Protein AF-A0A2T6K9W7-F1 (afdb_monomer_lite)

Organism: NCBI:txid1286148

InterPro domains:
  IPR007485 LPS-assembly lipoprotein LptE [PF04390] (3-103)

Sequence (112 aa):
MRAQLERRLGAPQAPQYLLEVRQTAPRRPAAIRSSGVTVRYNLIGTATWRLRDVASGRVIDTGEVEGFTSYSGTGSTVATQSAETDAAARLSVTLADMIVTRMLVLLQDAPS

Structure (mmCIF, N/CA/C/O backbone):
data_AF-A0A2T6K9W7-F1
#
_entry.id   AF-A0A2T6K9W7-F1
#
loop_
_atom_site.group_PDB
_atom_site.id
_atom_site.type_symbol
_atom_site.label_atom_id
_atom_site.label_alt_id
_atom_site.label_comp_id
_atom_site.label_asym_id
_atom_site.label_entity_id
_atom_site.label_seq_id
_atom_site.pdbx_PDB_ins_code
_atom_site.Cartn_x
_atom_site.Cartn_y
_atom_site.Cartn_z
_atom_site.occupancy
_atom_site.B_iso_or_equiv
_atom_site.auth_seq_id
_atom_site.auth_comp_id
_atom_site.auth_asym_id
_atom_site.auth_atom_id
_atom_site.pdbx_PDB_model_num
ATOM 1 N N . MET A 1 1 ? 3.316 4.347 0.356 1.00 88.62 1 MET A N 1
ATOM 2 C CA . MET A 1 1 ? 2.373 3.783 1.341 1.00 88.62 1 MET A CA 1
ATOM 3 C C . MET A 1 1 ? 2.300 4.639 2.603 1.00 88.62 1 MET A C 1
ATOM 5 O O . MET A 1 1 ? 1.450 5.513 2.633 1.00 88.62 1 MET A O 1
ATOM 9 N N . ARG A 1 2 ? 3.196 4.494 3.596 1.00 90.12 2 ARG A N 1
ATOM 10 C CA . ARG A 1 2 ? 3.105 5.218 4.887 1.00 90.12 2 ARG A CA 1
ATOM 11 C C . ARG A 1 2 ? 2.894 6.732 4.752 1.00 90.12 2 ARG A C 1
ATOM 13 O O . ARG A 1 2 ? 1.904 7.247 5.247 1.00 90.12 2 ARG A O 1
ATOM 20 N N . ALA A 1 3 ? 3.753 7.413 3.994 1.00 90.50 3 ALA A N 1
ATOM 21 C CA . ALA A 1 3 ? 3.637 8.857 3.775 1.00 90.50 3 ALA A CA 1
ATOM 22 C C . ALA A 1 3 ? 2.341 9.277 3.048 1.00 90.50 3 ALA A C 1
ATOM 24 O O . ALA A 1 3 ? 1.914 10.421 3.157 1.00 90.50 3 ALA A O 1
ATOM 25 N N . GLN A 1 4 ? 1.719 8.381 2.273 1.00 92.50 4 GLN A N 1
ATOM 26 C CA . GLN A 1 4 ? 0.409 8.639 1.665 1.00 92.50 4 GLN A CA 1
ATOM 27 C C . GLN A 1 4 ? -0.695 8.525 2.719 1.00 92.50 4 GLN A C 1
ATOM 29 O O . GLN A 1 4 ? -1.542 9.407 2.794 1.00 92.50 4 GLN A O 1
ATOM 34 N N . LEU A 1 5 ? -0.651 7.483 3.555 1.00 91.06 5 LEU A N 1
ATOM 35 C CA . LEU A 1 5 ? -1.599 7.293 4.656 1.00 91.06 5 LEU A CA 1
ATOM 36 C C . LEU A 1 5 ? -1.564 8.485 5.621 1.00 91.06 5 LEU A C 1
ATOM 38 O O . LEU A 1 5 ? -2.606 9.065 5.897 1.00 91.06 5 LEU A O 1
ATOM 42 N N . GLU A 1 6 ? -0.376 8.918 6.050 1.00 91.12 6 GLU A N 1
ATOM 43 C CA . GLU A 1 6 ? -0.200 10.091 6.924 1.00 91.12 6 GLU A CA 1
ATOM 44 C C . GLU A 1 6 ? -0.728 11.380 6.277 1.00 91.12 6 GLU A C 1
ATOM 46 O O . GLU A 1 6 ? -1.357 12.196 6.943 1.00 91.12 6 GLU A O 1
ATOM 51 N N . ARG A 1 7 ? -0.550 11.556 4.960 1.00 91.50 7 ARG A N 1
ATOM 52 C CA . ARG A 1 7 ? -1.080 12.727 4.243 1.00 91.50 7 ARG A CA 1
ATOM 53 C C . ARG A 1 7 ? -2.606 12.744 4.181 1.00 91.50 7 ARG A C 1
ATOM 55 O O . ARG A 1 7 ? -3.197 13.817 4.166 1.00 91.50 7 ARG A O 1
ATOM 62 N N . ARG A 1 8 ? -3.236 11.572 4.084 1.00 90.38 8 ARG A N 1
ATOM 63 C CA . ARG A 1 8 ? -4.693 11.438 3.946 1.00 90.38 8 ARG A CA 1
ATOM 64 C C . ARG A 1 8 ? -5.411 11.423 5.297 1.00 90.38 8 ARG A C 1
ATOM 66 O O . ARG A 1 8 ? -6.515 11.944 5.379 1.00 90.38 8 ARG A O 1
ATOM 73 N N . LEU A 1 9 ? -4.795 10.837 6.323 1.00 87.44 9 LEU A N 1
ATOM 74 C CA . LEU A 1 9 ? -5.368 10.675 7.665 1.00 87.44 9 LEU A CA 1
ATOM 75 C C . LEU A 1 9 ? -4.908 11.754 8.658 1.00 87.44 9 LEU A C 1
ATOM 77 O O . LEU A 1 9 ? -5.530 11.928 9.702 1.00 87.44 9 LEU A O 1
ATOM 81 N N . GLY A 1 10 ? -3.835 12.480 8.341 1.00 86.25 10 GLY A N 1
ATOM 82 C CA . GLY A 1 10 ? -3.191 13.421 9.252 1.00 86.25 10 GLY A CA 1
ATOM 83 C C . GLY A 1 10 ? -2.189 12.750 10.197 1.00 86.25 10 GLY A C 1
ATOM 84 O O . GLY A 1 10 ? -2.110 11.525 10.314 1.00 86.25 10 GLY A O 1
ATOM 85 N N . ALA A 1 11 ? -1.391 13.577 10.877 1.00 81.31 11 ALA A N 1
ATOM 86 C CA . ALA A 1 11 ? -0.457 13.110 11.897 1.00 81.31 11 ALA A CA 1
ATOM 87 C C . ALA A 1 11 ? -1.213 12.775 13.201 1.00 81.31 11 ALA A C 1
ATOM 89 O O . ALA A 1 11 ? -1.986 13.610 13.682 1.00 81.31 11 ALA A O 1
ATOM 90 N N . PRO A 1 12 ? -0.997 11.594 13.807 1.00 77.19 12 PRO A N 1
ATOM 91 C CA . PRO A 1 12 ? -1.683 11.219 15.037 1.00 77.19 12 PRO A CA 1
ATOM 92 C C . PRO A 1 12 ? -1.163 12.043 16.222 1.00 77.19 12 PRO A C 1
ATOM 94 O O . PRO A 1 12 ? 0.019 11.980 16.548 1.00 77.19 12 PRO A O 1
ATOM 97 N N . GLN A 1 13 ? -2.049 12.792 16.885 1.00 77.50 13 GLN A N 1
ATOM 98 C CA . GLN A 1 13 ? -1.729 13.498 18.137 1.00 77.50 13 GLN A CA 1
ATOM 99 C C . GLN A 1 13 ? -2.221 12.743 19.383 1.00 77.50 13 GLN A C 1
ATOM 101 O O . GLN A 1 13 ? -1.520 12.701 20.387 1.00 77.50 13 GLN A O 1
ATOM 106 N N . ALA A 1 14 ? -3.383 12.085 19.296 1.00 81.62 14 ALA A N 1
ATOM 107 C CA . ALA A 1 14 ? -3.926 11.181 20.314 1.00 81.62 14 ALA A CA 1
ATOM 108 C C . ALA A 1 14 ? -4.720 10.050 19.624 1.00 81.62 14 ALA A C 1
ATOM 110 O O . ALA A 1 14 ? -5.948 10.114 19.537 1.00 81.62 14 ALA A O 1
ATOM 111 N N . PRO A 1 15 ? -4.037 9.059 19.020 1.00 81.94 15 PRO A N 1
ATOM 112 C CA . PRO A 1 15 ? -4.702 8.068 18.184 1.00 81.94 15 PRO A CA 1
ATOM 113 C C . PRO A 1 15 ? -5.585 7.137 19.024 1.00 81.94 15 PRO A C 1
ATOM 115 O O . PRO A 1 15 ? -5.087 6.387 19.858 1.00 81.94 15 PRO A O 1
ATOM 118 N N . GLN A 1 16 ? -6.893 7.152 18.762 1.00 86.00 16 GLN A N 1
ATOM 119 C CA . GLN A 1 16 ? -7.842 6.175 19.320 1.00 86.00 16 GLN A CA 1
ATOM 120 C C . GLN A 1 16 ? -7.729 4.815 18.618 1.00 86.00 16 GLN A C 1
ATOM 122 O O . GLN A 1 16 ? -7.976 3.767 19.210 1.00 86.00 16 GLN A O 1
ATOM 127 N N . TYR A 1 17 ? -7.289 4.835 17.358 1.00 88.25 17 TYR A N 1
ATOM 128 C CA . TYR A 1 17 ? -7.152 3.658 16.517 1.00 88.25 17 TYR A CA 1
ATOM 129 C C . TYR A 1 17 ? -5.723 3.506 16.003 1.00 88.25 17 TYR A C 1
ATOM 131 O O . TYR A 1 17 ? -5.066 4.489 15.655 1.00 88.25 17 TYR A O 1
ATOM 139 N N . LEU A 1 18 ? -5.262 2.260 15.902 1.00 90.69 18 LEU A N 1
ATOM 140 C CA . LEU A 1 18 ? -4.016 1.910 15.235 1.00 90.69 18 LEU A CA 1
ATOM 141 C C . LEU A 1 18 ? -4.304 1.161 13.935 1.00 90.69 18 LEU A C 1
ATOM 143 O O . LEU A 1 18 ? -4.948 0.111 13.944 1.00 90.69 18 LEU A O 1
ATOM 147 N N . LEU A 1 19 ? -3.756 1.689 12.841 1.00 91.56 19 LEU A N 1
ATOM 148 C CA . LEU A 1 19 ? -3.735 1.048 11.535 1.00 91.56 19 LEU A CA 1
ATOM 149 C C . LEU A 1 19 ? -2.398 0.338 11.315 1.00 91.56 19 LEU A C 1
ATOM 151 O O . LEU A 1 19 ? -1.347 0.972 11.220 1.00 91.56 19 LEU A O 1
ATOM 155 N N . GLU A 1 20 ? -2.450 -0.978 11.169 1.00 94.06 20 GLU A N 1
ATOM 156 C CA . GLU A 1 20 ? -1.323 -1.786 10.716 1.00 94.06 20 GLU A CA 1
ATOM 157 C C . GLU A 1 20 ? -1.515 -2.130 9.244 1.00 94.06 20 GLU A C 1
ATOM 159 O O . GLU A 1 20 ? -2.579 -2.605 8.856 1.00 94.06 20 GLU A O 1
ATOM 164 N N . VAL A 1 21 ? -0.486 -1.909 8.423 1.00 93.38 21 VAL A N 1
ATOM 165 C CA . VAL A 1 21 ? -0.512 -2.229 6.990 1.00 93.38 21 VAL A CA 1
ATOM 166 C C . VAL A 1 21 ? 0.703 -3.068 6.638 1.00 93.38 21 VAL A C 1
ATOM 168 O O . VAL A 1 21 ? 1.832 -2.723 6.992 1.00 93.38 21 VAL A O 1
ATOM 171 N N . ARG A 1 22 ? 0.478 -4.153 5.899 1.00 92.94 22 ARG A N 1
ATOM 172 C CA . ARG A 1 22 ? 1.528 -4.970 5.292 1.00 92.94 22 ARG A CA 1
ATOM 173 C C . ARG A 1 22 ? 1.317 -4.991 3.789 1.00 92.94 22 ARG A C 1
ATOM 175 O O . ARG A 1 22 ? 0.327 -5.515 3.294 1.00 92.94 22 ARG A O 1
ATOM 182 N N . GLN A 1 23 ? 2.261 -4.402 3.066 1.00 88.62 23 GLN A N 1
ATOM 183 C CA . GLN A 1 23 ? 2.252 -4.385 1.610 1.00 88.62 23 GLN A CA 1
ATOM 184 C C . GLN A 1 23 ? 3.139 -5.504 1.073 1.00 88.62 23 GLN A C 1
ATOM 186 O O . GLN A 1 23 ? 4.273 -5.671 1.523 1.00 88.62 23 GLN A O 1
ATOM 191 N N . THR A 1 24 ? 2.651 -6.209 0.059 1.00 81.69 24 THR A N 1
ATOM 192 C CA . THR A 1 24 ? 3.479 -7.040 -0.811 1.00 81.69 24 THR A CA 1
ATOM 193 C C . THR A 1 24 ? 3.345 -6.536 -2.243 1.00 81.69 24 THR A C 1
ATOM 195 O O . THR A 1 24 ? 2.254 -6.236 -2.716 1.00 81.69 24 THR A O 1
ATOM 198 N N . ALA A 1 25 ? 4.464 -6.379 -2.940 1.00 70.56 25 ALA A N 1
ATOM 199 C CA . ALA A 1 25 ? 4.473 -5.944 -4.335 1.00 70.56 25 ALA A CA 1
ATOM 200 C C . ALA A 1 25 ? 5.445 -6.822 -5.131 1.00 70.56 25 ALA A C 1
ATOM 202 O O . ALA A 1 25 ? 6.511 -6.352 -5.535 1.00 70.56 25 ALA A O 1
ATOM 203 N N . PRO A 1 26 ? 5.147 -8.126 -5.288 1.00 63.88 26 PRO A N 1
ATOM 204 C CA . PRO A 1 26 ? 6.006 -9.003 -6.063 1.00 63.88 26 PRO A CA 1
ATOM 205 C C . PRO A 1 26 ? 6.060 -8.524 -7.518 1.00 63.88 26 PRO A C 1
ATOM 207 O O . PRO A 1 26 ? 5.034 -8.326 -8.172 1.00 63.88 26 PRO A O 1
ATOM 210 N N . ARG A 1 27 ? 7.275 -8.368 -8.049 1.00 57.91 27 ARG A N 1
ATOM 211 C CA . ARG A 1 27 ? 7.489 -8.091 -9.471 1.00 57.91 27 ARG A CA 1
ATOM 212 C C . ARG A 1 27 ? 6.925 -9.253 -10.288 1.00 57.91 27 ARG A C 1
ATOM 214 O O . ARG A 1 27 ? 7.356 -10.392 -10.113 1.00 57.91 27 ARG A O 1
ATOM 221 N N . ARG A 1 28 ? 5.990 -8.977 -11.200 1.00 60.84 28 ARG A N 1
ATOM 222 C CA . ARG A 1 28 ? 5.518 -9.960 -12.184 1.00 60.84 28 ARG A CA 1
ATOM 223 C C . ARG A 1 28 ? 5.826 -9.452 -13.597 1.00 60.84 28 ARG A C 1
ATOM 225 O O . ARG A 1 28 ? 5.550 -8.296 -13.900 1.00 60.84 28 ARG A O 1
ATOM 232 N N . PRO A 1 29 ? 6.406 -10.267 -14.492 1.00 54.16 29 PRO A N 1
ATOM 233 C CA . PRO A 1 29 ? 6.434 -9.920 -15.907 1.00 54.16 29 PRO A CA 1
ATOM 234 C C . PRO A 1 29 ? 4.989 -9.749 -16.393 1.00 54.16 29 PRO A C 1
ATOM 236 O O . PRO A 1 29 ? 4.140 -10.587 -16.084 1.00 54.16 29 PRO A O 1
ATOM 239 N N . ALA A 1 30 ? 4.682 -8.691 -17.150 1.00 54.75 30 ALA A N 1
ATOM 240 C CA . ALA A 1 30 ? 3.426 -8.695 -17.895 1.00 54.75 30 ALA A CA 1
ATOM 241 C C . ALA A 1 30 ? 3.489 -9.850 -18.905 1.00 54.75 30 ALA A C 1
ATOM 243 O O . ALA A 1 30 ? 4.556 -10.116 -19.456 1.00 54.75 30 ALA A O 1
ATOM 244 N N . ALA A 1 31 ? 2.378 -10.540 -19.163 1.00 46.41 31 ALA A N 1
ATOM 245 C CA . ALA A 1 31 ? 2.313 -11.478 -20.278 1.00 46.41 31 ALA A CA 1
ATOM 246 C C . ALA A 1 31 ? 2.561 -10.694 -21.584 1.00 46.41 31 ALA A C 1
ATOM 248 O O . ALA A 1 31 ? 1.690 -9.959 -22.048 1.00 46.41 31 ALA A O 1
ATOM 249 N N . ILE A 1 32 ? 3.774 -10.775 -22.137 1.00 49.97 32 ILE A N 1
ATOM 250 C CA . ILE A 1 32 ? 4.157 -10.056 -23.356 1.00 49.97 32 ILE A CA 1
ATOM 251 C C . ILE A 1 32 ? 3.510 -10.784 -24.540 1.00 49.97 32 ILE A C 1
ATOM 253 O O . ILE A 1 32 ? 3.935 -11.881 -24.898 1.00 49.97 32 ILE A O 1
ATOM 257 N N . ARG A 1 33 ? 2.490 -10.180 -25.165 1.00 45.22 33 ARG A N 1
ATOM 258 C CA . ARG A 1 33 ? 2.093 -10.549 -26.531 1.00 45.22 33 ARG A CA 1
ATOM 259 C C . ARG A 1 33 ? 3.082 -9.924 -27.514 1.00 45.22 33 ARG A C 1
ATOM 261 O O . ARG A 1 33 ? 3.402 -8.742 -27.432 1.00 45.22 33 ARG A O 1
ATOM 268 N N . SER A 1 34 ? 3.593 -10.762 -28.404 1.00 44.34 34 SER A N 1
ATOM 269 C CA . SER A 1 34 ? 4.631 -10.471 -29.386 1.00 44.34 34 SER A CA 1
ATOM 270 C C . SER A 1 34 ? 4.146 -9.539 -30.499 1.00 44.34 34 SER A C 1
ATOM 272 O O . SER A 1 34 ? 3.372 -9.972 -31.347 1.00 44.34 34 SER A O 1
ATOM 274 N N . SER A 1 35 ? 4.666 -8.310 -30.551 1.00 49.81 35 SER A N 1
ATOM 275 C CA . SER A 1 35 ? 4.897 -7.576 -31.807 1.00 49.81 35 SER A CA 1
ATOM 276 C C . SER A 1 35 ? 5.703 -6.295 -31.546 1.00 49.81 35 SER A C 1
ATOM 278 O O . SER A 1 35 ? 5.170 -5.334 -31.005 1.00 49.81 35 SER A O 1
ATOM 280 N N . GLY A 1 36 ? 6.984 -6.300 -31.928 1.00 49.78 36 GLY A N 1
ATOM 281 C CA . GLY A 1 36 ? 7.767 -5.115 -32.313 1.00 49.78 36 GLY A CA 1
ATOM 282 C C . GLY A 1 36 ? 7.848 -3.922 -31.347 1.00 49.78 36 GLY A C 1
ATOM 283 O O . GLY A 1 36 ? 7.053 -2.998 -31.430 1.00 49.78 36 GLY A O 1
ATOM 284 N N . VAL A 1 37 ? 8.921 -3.889 -30.546 1.00 54.41 37 VAL A N 1
ATOM 285 C CA . VAL A 1 37 ? 9.558 -2.685 -29.959 1.00 54.41 37 VAL A CA 1
ATOM 286 C C . VAL A 1 37 ? 8.703 -1.844 -28.989 1.00 54.41 37 VAL A C 1
ATOM 288 O O . VAL A 1 37 ? 8.520 -0.650 -29.178 1.00 54.41 37 VAL A O 1
ATOM 291 N N . THR A 1 38 ? 8.239 -2.4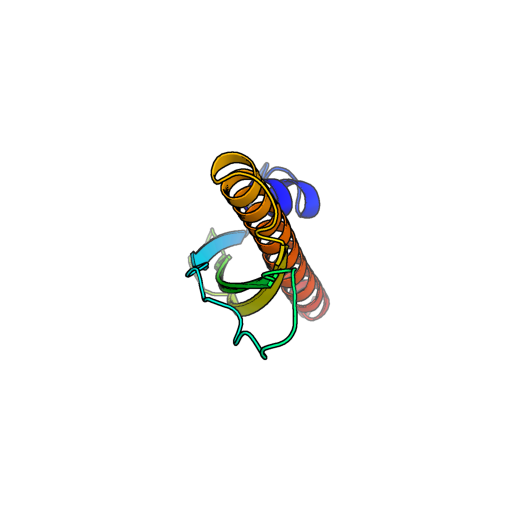48 -27.890 1.00 57.31 38 THR A N 1
ATOM 292 C CA . THR A 1 38 ? 8.111 -1.828 -26.546 1.00 57.31 38 THR A CA 1
ATOM 293 C C . THR A 1 38 ? 7.824 -2.941 -25.535 1.00 57.31 38 THR A C 1
ATOM 295 O O . THR A 1 38 ? 6.777 -3.581 -25.601 1.00 57.31 38 THR A O 1
ATOM 298 N N . VAL A 1 39 ? 8.731 -3.191 -24.584 1.00 72.69 39 VAL A N 1
ATOM 299 C CA . VAL A 1 39 ? 8.473 -4.142 -23.488 1.00 72.69 39 VAL A CA 1
ATOM 300 C C . VAL A 1 39 ? 7.727 -3.399 -22.382 1.00 72.69 39 VAL A C 1
ATOM 302 O O . VAL A 1 39 ? 8.278 -2.482 -21.778 1.00 72.69 39 VAL A O 1
ATOM 305 N N . ARG A 1 40 ? 6.464 -3.752 -22.128 1.00 77.06 40 ARG A N 1
ATOM 306 C CA . ARG A 1 40 ? 5.685 -3.238 -20.989 1.00 77.06 40 ARG A CA 1
ATOM 307 C C . ARG A 1 40 ? 5.667 -4.284 -19.874 1.00 77.06 40 ARG A C 1
ATOM 309 O O . ARG A 1 40 ? 5.490 -5.465 -20.151 1.00 77.06 40 ARG A O 1
ATOM 316 N N . TYR A 1 41 ? 5.811 -3.842 -18.630 1.00 80.00 41 TYR A N 1
ATOM 317 C CA . TYR A 1 41 ? 5.754 -4.656 -17.415 1.00 80.00 41 TYR A CA 1
ATOM 318 C C . TYR A 1 41 ? 4.583 -4.215 -16.532 1.00 80.00 41 TYR A C 1
ATOM 320 O O . TYR A 1 41 ? 4.222 -3.038 -16.542 1.00 80.00 41 TYR A O 1
ATOM 328 N N . ASN A 1 42 ? 4.016 -5.147 -15.758 1.00 84.31 42 ASN A N 1
ATOM 329 C CA . ASN A 1 42 ? 2.934 -4.887 -14.808 1.00 84.31 42 ASN A CA 1
ATOM 330 C C . ASN A 1 42 ? 3.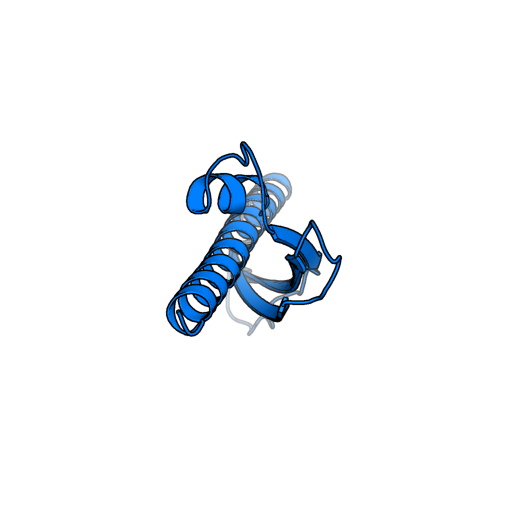404 -5.226 -13.394 1.00 84.31 42 ASN A C 1
ATOM 332 O O . ASN A 1 42 ? 3.776 -6.361 -13.121 1.00 84.31 42 ASN A O 1
ATOM 336 N N . LEU A 1 43 ? 3.331 -4.272 -12.477 1.00 85.81 43 LEU A N 1
ATOM 337 C CA . LEU A 1 43 ? 3.495 -4.554 -11.056 1.00 85.81 43 LEU A CA 1
ATOM 338 C C . LEU A 1 43 ? 2.109 -4.773 -10.466 1.00 85.81 43 LEU A C 1
ATOM 340 O O . LEU A 1 43 ? 1.269 -3.880 -10.554 1.00 85.81 43 LEU A O 1
ATOM 344 N N . ILE A 1 44 ? 1.884 -5.950 -9.889 1.00 87.56 44 ILE A N 1
ATOM 345 C CA . ILE A 1 44 ? 0.671 -6.282 -9.139 1.00 87.56 44 ILE A CA 1
ATOM 346 C C . ILE A 1 44 ? 1.068 -6.309 -7.668 1.00 87.56 44 ILE A C 1
ATOM 348 O O . ILE A 1 44 ? 2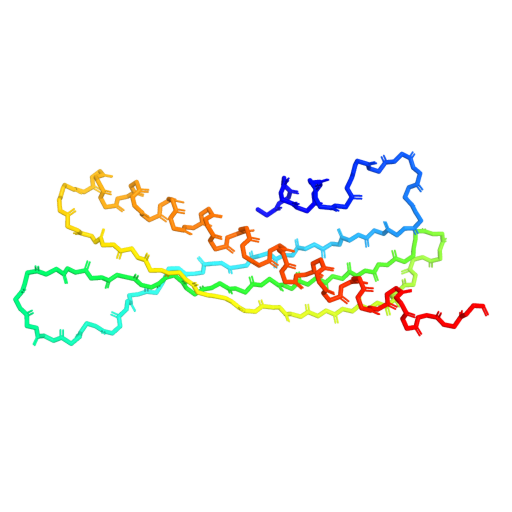.045 -6.967 -7.302 1.00 87.56 44 ILE A O 1
ATOM 352 N N . GLY A 1 45 ? 0.342 -5.574 -6.836 1.00 89.81 45 GLY A N 1
ATOM 353 C CA . GLY A 1 45 ? 0.611 -5.506 -5.408 1.00 89.81 45 GLY A CA 1
ATOM 354 C C . GLY A 1 45 ? -0.658 -5.630 -4.598 1.00 89.81 45 GLY A C 1
ATOM 355 O O . GLY A 1 45 ? -1.723 -5.171 -5.006 1.00 89.81 45 GLY A O 1
ATOM 356 N N . THR A 1 46 ? -0.502 -6.222 -3.425 1.00 92.50 46 THR A N 1
ATOM 357 C CA . THR A 1 46 ? -1.545 -6.344 -2.418 1.00 92.50 46 THR A CA 1
ATOM 358 C C . THR A 1 46 ? -1.122 -5.605 -1.157 1.00 92.50 46 THR A C 1
ATOM 360 O O . THR A 1 46 ? 0.067 -5.488 -0.835 1.00 92.50 46 THR A O 1
ATOM 363 N N . ALA A 1 47 ? -2.092 -5.081 -0.423 1.00 94.88 47 ALA A N 1
ATOM 364 C CA . ALA A 1 47 ? -1.873 -4.567 0.916 1.00 94.88 47 ALA A CA 1
ATOM 365 C C . ALA A 1 47 ? -2.957 -5.102 1.845 1.00 94.88 47 ALA A C 1
ATOM 367 O O . ALA A 1 47 ? -4.139 -4.804 1.672 1.00 94.88 47 ALA A O 1
ATOM 368 N N . THR A 1 48 ? -2.534 -5.875 2.841 1.00 95.62 48 THR A N 1
ATOM 369 C CA . THR A 1 48 ? -3.396 -6.273 3.950 1.00 95.62 48 THR A CA 1
ATOM 370 C C . THR A 1 48 ? -3.315 -5.223 5.041 1.00 95.62 48 THR A C 1
ATOM 372 O O . THR A 1 48 ? -2.265 -4.611 5.274 1.00 95.62 48 THR A O 1
ATOM 375 N N . TRP A 1 49 ? -4.436 -4.982 5.704 1.00 94.75 49 TRP A N 1
ATOM 376 C CA . TRP A 1 49 ? -4.529 -3.977 6.746 1.00 94.75 49 TRP A CA 1
ATOM 377 C C . TRP A 1 49 ? -5.419 -4.440 7.895 1.00 94.75 49 TRP A C 1
ATOM 379 O O . TRP A 1 49 ? -6.314 -5.272 7.732 1.00 94.75 49 TRP A O 1
ATOM 389 N N . ARG A 1 50 ? -5.141 -3.898 9.078 1.00 94.56 50 ARG A N 1
ATOM 390 C CA . ARG A 1 50 ? -5.868 -4.167 10.318 1.00 94.56 50 ARG A CA 1
ATOM 391 C C . ARG A 1 50 ? -6.022 -2.877 11.102 1.00 94.56 50 ARG A C 1
ATOM 393 O O . ARG A 1 50 ? -5.031 -2.205 11.385 1.00 94.56 50 ARG A O 1
ATOM 400 N N . LEU A 1 51 ? -7.258 -2.563 11.468 1.00 92.25 51 LEU A N 1
ATOM 401 C CA . LEU A 1 51 ? -7.602 -1.453 12.341 1.00 92.25 51 LEU A CA 1
ATOM 402 C C . LEU A 1 51 ? -7.946 -1.997 13.726 1.00 92.25 51 LEU A C 1
ATOM 404 O O . LEU A 1 51 ? -8.821 -2.856 13.862 1.00 92.25 51 LEU A O 1
ATOM 408 N N . ARG A 1 52 ? -7.269 -1.500 14.760 1.00 93.25 52 ARG A N 1
ATOM 409 C CA . ARG A 1 52 ? -7.579 -1.849 16.150 1.00 93.25 52 ARG A CA 1
ATOM 410 C C . ARG A 1 52 ? -7.813 -0.622 17.011 1.00 93.25 52 ARG A C 1
ATOM 412 O O . ARG A 1 52 ? -7.165 0.401 16.816 1.00 93.25 52 ARG A O 1
ATOM 419 N N . ASP A 1 53 ? -8.693 -0.769 17.985 1.00 91.00 53 ASP A N 1
ATOM 420 C CA . ASP A 1 53 ? -8.840 0.169 19.089 1.00 91.00 53 ASP A CA 1
ATOM 421 C C . ASP A 1 53 ? -7.601 0.104 19.996 1.00 91.00 53 ASP A C 1
ATOM 423 O O . ASP A 1 53 ? -7.134 -0.985 20.342 1.00 91.00 53 ASP A O 1
ATOM 427 N N . VAL A 1 54 ? -7.031 1.259 20.343 1.00 92.00 54 VAL A N 1
ATOM 428 C CA . VAL A 1 54 ? -5.795 1.328 21.142 1.00 92.00 54 VAL A CA 1
ATOM 429 C C . VAL A 1 54 ? -6.057 0.995 22.610 1.00 92.00 54 VAL A C 1
ATOM 431 O O . VAL A 1 54 ? -5.217 0.352 23.235 1.00 92.00 54 VAL A O 1
ATOM 434 N N . ALA A 1 55 ? -7.210 1.391 23.155 1.00 91.31 55 ALA A N 1
ATOM 435 C CA . ALA A 1 55 ? -7.522 1.215 24.572 1.00 91.31 55 ALA A CA 1
ATOM 436 C C . ALA A 1 55 ? -7.820 -0.250 24.929 1.00 91.31 55 ALA A C 1
ATOM 438 O O . ALA A 1 55 ? -7.348 -0.760 25.942 1.00 91.31 55 ALA A O 1
ATOM 439 N N . SER A 1 56 ? -8.589 -0.934 24.085 1.00 92.69 56 SER A N 1
ATOM 440 C CA . SER A 1 56 ? -9.043 -2.314 24.289 1.00 92.69 56 SER A CA 1
ATOM 441 C C . SER A 1 56 ? -8.224 -3.354 23.521 1.00 92.69 56 SER A C 1
ATOM 443 O O . SER A 1 56 ? -8.334 -4.547 23.794 1.00 92.69 56 SER A O 1
ATOM 445 N N . GLY A 1 57 ? -7.443 -2.939 22.518 1.00 92.06 57 GLY A N 1
ATOM 446 C CA . GLY A 1 57 ? -6.736 -3.844 21.606 1.00 92.06 57 GLY A CA 1
ATOM 447 C C . GLY A 1 57 ? -7.651 -4.592 20.626 1.00 92.06 57 GLY A C 1
ATOM 448 O O . GLY A 1 57 ? -7.167 -5.396 19.821 1.00 92.06 57 GLY A O 1
ATOM 449 N N . ARG A 1 58 ? -8.966 -4.342 20.669 1.00 93.00 58 ARG A N 1
ATOM 450 C CA . ARG A 1 58 ? -9.959 -5.027 19.840 1.00 93.00 58 ARG A CA 1
ATOM 451 C C . ARG A 1 58 ? -9.770 -4.671 18.371 1.00 93.00 58 ARG A C 1
ATOM 453 O O . ARG A 1 58 ? -9.624 -3.506 18.010 1.00 93.00 58 ARG A O 1
ATOM 460 N N . VAL A 1 59 ? -9.837 -5.683 17.512 1.00 92.75 59 VAL A N 1
ATOM 461 C CA . VAL A 1 59 ? -9.903 -5.479 16.061 1.00 92.75 59 VAL A CA 1
ATOM 462 C C . VAL A 1 59 ? -11.265 -4.922 15.703 1.00 92.75 59 VAL A C 1
ATOM 464 O O . VAL A 1 59 ? -12.287 -5.522 16.032 1.00 92.75 59 VAL A O 1
ATOM 467 N N . ILE A 1 60 ? -11.260 -3.772 15.047 1.00 91.00 60 ILE A N 1
ATOM 468 C CA . ILE A 1 60 ? -12.473 -3.129 14.553 1.00 91.00 60 ILE A CA 1
ATOM 469 C C . ILE A 1 60 ? -12.771 -3.656 13.163 1.00 91.00 60 ILE A C 1
ATOM 471 O O . ILE A 1 60 ? -13.894 -4.069 12.908 1.00 91.00 60 ILE A O 1
ATOM 475 N N . ASP A 1 61 ? -11.751 -3.682 12.305 1.00 91.38 61 ASP A N 1
ATOM 476 C CA . ASP A 1 61 ? -11.869 -4.260 10.977 1.00 91.38 61 ASP A CA 1
ATOM 477 C C . ASP A 1 61 ? -10.508 -4.699 10.420 1.00 91.38 61 ASP A C 1
ATOM 479 O O . ASP A 1 61 ? -9.437 -4.300 10.900 1.00 91.38 61 ASP A O 1
ATOM 483 N N . THR A 1 62 ? -10.558 -5.534 9.392 1.00 94.00 62 THR A N 1
ATOM 484 C CA . THR A 1 62 ? -9.410 -5.979 8.608 1.00 94.00 62 THR A CA 1
ATOM 485 C C . THR A 1 62 ? -9.794 -6.083 7.148 1.00 94.00 62 THR A C 1
ATOM 487 O O . THR A 1 62 ? -10.935 -6.395 6.817 1.00 94.00 62 THR A O 1
ATOM 490 N N . GLY A 1 63 ? -8.820 -5.947 6.261 1.00 93.94 63 GLY A N 1
ATOM 491 C CA . GLY A 1 63 ? -9.080 -6.198 4.859 1.00 93.94 63 GLY A CA 1
ATOM 492 C C . GLY A 1 63 ? -7.829 -6.346 4.027 1.00 93.94 63 GLY A C 1
ATOM 493 O O . GLY A 1 63 ? -6.697 -6.293 4.509 1.00 93.94 63 GLY A O 1
ATOM 494 N N . GLU A 1 64 ? -8.078 -6.511 2.740 1.00 94.44 64 GLU A N 1
ATOM 495 C CA . GLU A 1 64 ? -7.066 -6.576 1.705 1.00 94.44 64 GLU A CA 1
ATOM 496 C C . GLU A 1 64 ? -7.496 -5.683 0.544 1.00 94.44 64 GLU A C 1
ATOM 498 O O . GLU A 1 64 ? -8.683 -5.583 0.221 1.00 94.44 64 GLU A O 1
ATOM 503 N N . VAL A 1 65 ? -6.525 -5.003 -0.055 1.00 94.44 65 VAL A N 1
ATOM 504 C CA . VAL A 1 65 ? -6.691 -4.284 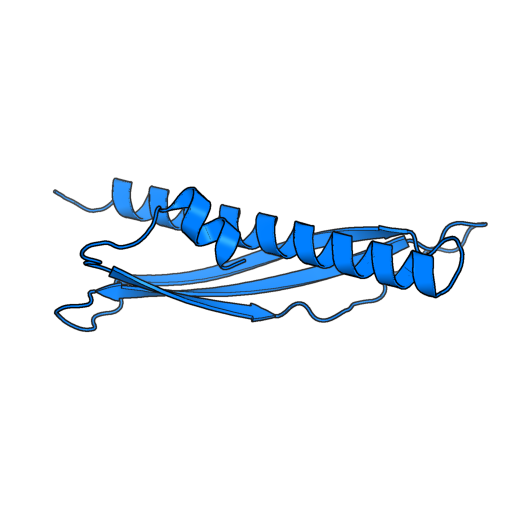-1.317 1.00 94.44 65 VAL A CA 1
ATOM 505 C C . VAL A 1 65 ? -5.646 -4.774 -2.308 1.00 94.44 65 VAL A C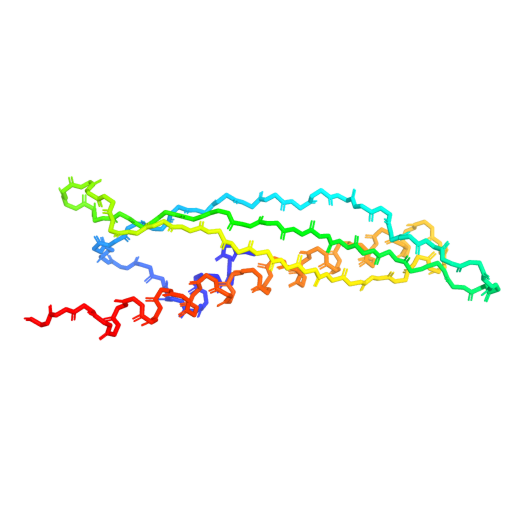 1
ATOM 507 O O . VAL A 1 65 ? -4.498 -5.021 -1.936 1.00 94.44 65 VAL A O 1
ATOM 510 N N . GLU A 1 66 ? -6.037 -4.886 -3.572 1.00 93.56 66 GLU A N 1
ATOM 511 C CA . GLU A 1 66 ? -5.153 -5.234 -4.680 1.00 93.56 66 GLU A CA 1
ATOM 512 C C . GLU A 1 66 ? -5.172 -4.109 -5.713 1.00 93.56 66 GLU A C 1
ATOM 514 O O . GLU A 1 66 ? -6.200 -3.479 -5.969 1.00 93.56 66 GLU A O 1
ATOM 519 N N . GLY A 1 67 ? -4.017 -3.853 -6.313 1.00 90.19 67 GLY A N 1
ATOM 520 C CA . GLY A 1 67 ? -3.863 -2.867 -7.364 1.00 90.19 67 GLY A CA 1
ATOM 521 C C . GLY A 1 67 ? -2.742 -3.251 -8.311 1.00 90.19 67 GLY A C 1
ATOM 522 O O . GLY A 1 67 ? -1.891 -4.094 -8.014 1.00 90.19 67 GLY A O 1
ATOM 523 N N . PHE A 1 68 ? -2.720 -2.589 -9.461 1.00 89.50 68 PHE A N 1
ATOM 524 C CA . PHE A 1 68 ? -1.652 -2.755 -10.426 1.00 89.50 68 PHE A CA 1
ATOM 525 C C . PHE A 1 68 ? -1.234 -1.422 -11.036 1.00 89.50 68 PHE A C 1
ATOM 527 O O . PHE A 1 68 ? -1.969 -0.437 -11.034 1.00 89.50 68 PHE A O 1
ATOM 534 N N . THR A 1 69 ? -0.026 -1.407 -11.575 1.00 90.19 69 THR A N 1
ATOM 535 C CA . THR A 1 69 ? 0.533 -0.301 -12.354 1.00 90.19 69 THR A CA 1
ATOM 536 C C . THR A 1 69 ? 1.386 -0.880 -13.476 1.00 90.19 69 THR A C 1
ATOM 538 O O . THR A 1 69 ? 1.852 -2.018 -13.383 1.00 90.19 69 THR A O 1
ATOM 541 N N . SER A 1 70 ? 1.626 -0.104 -14.526 1.00 87.69 70 SER A N 1
ATOM 542 C CA . SER A 1 70 ? 2.437 -0.537 -15.662 1.00 87.69 70 SER A CA 1
ATOM 543 C C . SER A 1 70 ? 3.587 0.426 -15.932 1.00 87.69 70 SER A C 1
ATOM 545 O O . SER A 1 70 ? 3.433 1.640 -15.786 1.00 87.69 70 SER A O 1
ATOM 547 N N . TYR A 1 71 ? 4.710 -0.104 -16.415 1.00 85.62 71 TYR A N 1
ATOM 548 C CA . TYR A 1 71 ? 5.856 0.685 -16.874 1.00 85.62 71 TYR A CA 1
ATOM 549 C C . TYR A 1 71 ? 6.465 0.115 -18.158 1.00 85.62 71 TYR A C 1
ATOM 551 O O . TYR A 1 71 ? 6.320 -1.070 -18.456 1.00 85.62 71 TYR A O 1
ATOM 559 N N . SER A 1 72 ? 7.125 0.965 -18.945 1.00 83.06 72 SER A N 1
ATOM 560 C CA . SER A 1 72 ? 7.901 0.561 -20.121 1.00 83.06 72 SER A CA 1
ATOM 561 C C . SER A 1 72 ? 9.345 0.263 -19.722 1.00 83.06 72 SER A C 1
ATOM 563 O O . SER A 1 72 ? 9.983 1.094 -19.081 1.00 83.06 72 SER A O 1
ATOM 565 N N . GLY A 1 73 ? 9.885 -0.877 -20.144 1.00 78.19 73 GLY A N 1
ATOM 566 C CA . GLY A 1 73 ? 11.314 -1.194 -20.043 1.00 78.19 73 GLY A CA 1
ATOM 567 C C . GLY A 1 73 ? 12.087 -0.893 -21.316 1.00 78.19 73 GLY A C 1
ATOM 568 O O . GLY A 1 73 ? 12.918 -1.685 -21.747 1.00 78.19 73 GLY A O 1
ATOM 569 N N . THR A 1 74 ? 11.756 0.209 -21.978 1.00 76.50 74 THR A N 1
ATOM 570 C CA . THR A 1 74 ? 12.495 0.704 -23.140 1.00 76.50 74 THR A CA 1
ATOM 571 C C . THR A 1 74 ? 13.623 1.617 -22.674 1.00 76.50 74 THR A C 1
ATOM 573 O O . THR A 1 74 ? 13.398 2.485 -21.833 1.00 76.50 74 THR A O 1
ATOM 576 N N . GLY A 1 75 ? 14.814 1.468 -23.252 1.00 74.38 75 GLY A N 1
ATOM 577 C CA . GLY A 1 75 ? 15.989 2.273 -22.910 1.00 74.38 75 GLY A CA 1
ATOM 578 C C . GLY A 1 75 ? 17.071 1.452 -22.211 1.00 74.38 75 GLY A C 1
ATOM 579 O O . GLY A 1 75 ? 17.131 0.234 -22.358 1.00 74.38 75 GLY A O 1
ATOM 580 N N . SER A 1 76 ? 17.955 2.122 -21.472 1.00 82.81 76 SER A N 1
ATOM 581 C CA . SER A 1 76 ? 19.017 1.449 -20.718 1.00 82.81 76 SER A CA 1
ATOM 582 C C . SER A 1 76 ? 18.464 0.662 -19.521 1.00 82.81 76 SER A C 1
ATOM 584 O O . SER A 1 76 ? 17.339 0.885 -19.061 1.00 82.81 76 SER A O 1
ATOM 586 N N . THR A 1 77 ? 19.285 -0.222 -18.949 1.00 84.00 77 THR A N 1
ATOM 587 C CA . THR A 1 77 ? 18.964 -0.926 -17.694 1.00 84.00 77 THR A CA 1
ATOM 588 C C . THR A 1 77 ? 18.626 0.050 -16.565 1.00 84.00 77 THR A C 1
ATOM 590 O O . THR A 1 77 ? 17.676 -0.175 -15.820 1.00 84.00 77 THR A O 1
ATOM 593 N N . VAL A 1 78 ? 19.352 1.172 -16.475 1.00 87.69 78 VAL A N 1
ATOM 594 C CA . VAL A 1 78 ? 19.091 2.229 -15.484 1.00 87.69 78 VAL A CA 1
ATOM 595 C C . VAL A 1 78 ? 17.722 2.870 -15.718 1.00 87.69 78 VAL A C 1
ATOM 597 O O . VAL A 1 78 ? 16.945 2.989 -14.777 1.00 87.69 78 VAL A O 1
ATOM 600 N N . ALA A 1 79 ? 17.385 3.211 -16.968 1.00 85.38 79 ALA A N 1
ATOM 601 C CA . ALA A 1 79 ? 16.079 3.782 -17.304 1.00 85.38 79 ALA A CA 1
ATOM 602 C C . ALA A 1 79 ? 14.927 2.828 -16.943 1.00 85.38 79 ALA A C 1
ATOM 604 O O . ALA A 1 79 ? 13.918 3.252 -16.379 1.00 85.38 79 ALA A O 1
ATOM 605 N N . THR A 1 80 ? 15.111 1.529 -17.194 1.00 84.69 80 THR A N 1
ATOM 606 C CA . THR A 1 80 ? 14.139 0.490 -16.826 1.00 84.69 80 THR A CA 1
ATOM 607 C C . THR A 1 80 ? 13.970 0.384 -15.309 1.00 84.69 80 THR A C 1
ATOM 609 O O . THR A 1 80 ? 12.841 0.322 -14.827 1.00 84.69 80 THR A O 1
ATOM 612 N N . GLN A 1 81 ? 15.067 0.415 -14.546 1.00 86.75 81 GLN A N 1
ATOM 613 C CA . GLN A 1 81 ? 15.014 0.358 -13.083 1.00 86.75 81 GLN A CA 1
ATOM 614 C C . GLN A 1 81 ? 14.341 1.599 -12.482 1.00 86.75 81 GLN A C 1
ATOM 616 O O . GLN A 1 81 ? 13.551 1.473 -11.548 1.00 86.75 81 GLN A O 1
ATOM 621 N N . SER A 1 82 ? 14.611 2.791 -13.023 1.00 89.44 82 SER A N 1
ATOM 622 C CA . SER A 1 82 ? 13.936 4.024 -12.603 1.00 89.44 82 SER A CA 1
ATOM 623 C C . SER A 1 82 ? 12.436 3.977 -12.892 1.00 89.44 82 SER A C 1
ATOM 625 O O . SER A 1 82 ? 11.642 4.330 -12.021 1.00 89.44 82 SER A O 1
ATOM 627 N N . ALA A 1 83 ? 12.040 3.496 -14.075 1.00 89.31 83 ALA A N 1
ATOM 628 C CA . ALA A 1 83 ? 10.633 3.338 -14.439 1.00 89.31 83 ALA A CA 1
ATOM 629 C C . ALA A 1 83 ? 9.908 2.326 -13.533 1.00 89.31 83 ALA A C 1
ATOM 631 O O . ALA A 1 83 ? 8.757 2.545 -13.157 1.00 89.31 83 ALA A O 1
ATOM 632 N N . GLU A 1 84 ? 10.589 1.246 -13.143 1.00 87.25 84 GLU A N 1
ATOM 633 C CA . GLU A 1 84 ? 10.069 0.265 -12.189 1.00 87.25 84 GLU A CA 1
ATOM 634 C C . GLU A 1 84 ? 9.874 0.866 -10.791 1.00 87.25 84 GLU A C 1
ATOM 636 O O . GLU A 1 84 ? 8.809 0.698 -10.196 1.00 87.25 84 GLU A O 1
ATOM 641 N N . THR A 1 85 ? 10.862 1.609 -10.284 1.00 89.88 85 THR A N 1
ATOM 642 C CA . THR A 1 85 ? 10.781 2.282 -8.977 1.00 89.88 85 THR A CA 1
ATOM 643 C C . THR A 1 85 ? 9.643 3.301 -8.937 1.00 89.88 85 THR A C 1
ATOM 645 O O . T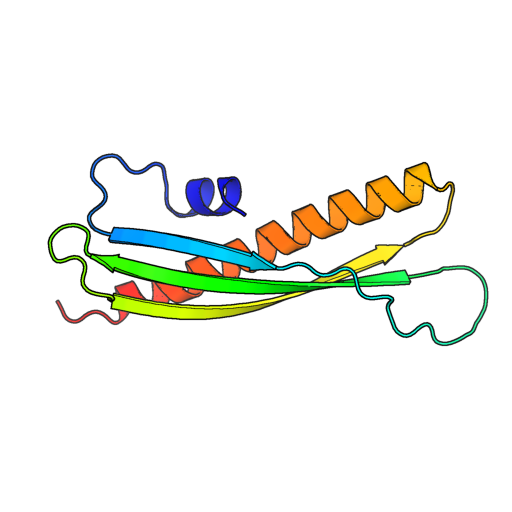HR A 1 85 ? 8.875 3.333 -7.973 1.00 89.88 85 THR A O 1
ATOM 648 N N . ASP A 1 86 ? 9.494 4.106 -9.989 1.00 92.06 86 ASP A N 1
ATOM 649 C CA . ASP A 1 86 ? 8.401 5.074 -10.101 1.00 92.06 86 ASP A CA 1
ATOM 650 C C . ASP A 1 86 ? 7.031 4.377 -10.154 1.00 92.06 86 ASP A C 1
ATOM 652 O O . ASP A 1 86 ? 6.094 4.760 -9.449 1.00 92.06 86 ASP A O 1
ATOM 656 N N . ALA A 1 87 ? 6.915 3.285 -10.913 1.00 91.44 87 ALA A N 1
ATOM 657 C CA . ALA A 1 87 ? 5.698 2.487 -10.925 1.00 91.44 87 ALA A CA 1
ATOM 658 C C . ALA A 1 87 ? 5.389 1.916 -9.530 1.00 91.44 87 ALA A C 1
ATOM 660 O O . ALA A 1 87 ? 4.274 2.087 -9.036 1.00 91.44 87 ALA A O 1
ATOM 661 N N . ALA A 1 88 ? 6.366 1.321 -8.842 1.00 90.19 88 ALA A N 1
ATOM 662 C CA . ALA A 1 88 ? 6.186 0.800 -7.486 1.00 90.19 88 ALA A CA 1
ATOM 663 C C . ALA A 1 88 ? 5.737 1.889 -6.491 1.00 90.19 88 ALA A C 1
ATOM 665 O O . ALA A 1 88 ? 4.877 1.638 -5.634 1.00 90.19 88 ALA A O 1
ATOM 666 N N . ALA A 1 89 ? 6.261 3.111 -6.624 1.00 92.50 89 ALA A N 1
ATOM 667 C CA . ALA A 1 89 ? 5.828 4.258 -5.832 1.00 92.50 89 ALA A CA 1
ATOM 668 C C . ALA A 1 89 ? 4.357 4.613 -6.109 1.00 92.50 89 ALA A C 1
ATOM 670 O O . ALA A 1 89 ? 3.577 4.744 -5.161 1.00 92.50 89 ALA A O 1
ATOM 671 N N . ARG A 1 90 ? 3.957 4.679 -7.388 1.00 94.88 90 ARG A N 1
ATOM 672 C CA . ARG A 1 90 ? 2.564 4.920 -7.805 1.00 94.88 90 ARG A CA 1
ATOM 673 C C . ARG A 1 90 ? 1.609 3.846 -7.276 1.00 94.88 90 ARG A C 1
ATOM 675 O O . ARG A 1 90 ? 0.602 4.186 -6.664 1.00 94.88 90 ARG A O 1
ATOM 682 N N . LEU A 1 91 ? 1.965 2.565 -7.394 1.00 93.31 91 LEU A N 1
ATOM 683 C CA . LEU A 1 91 ? 1.183 1.454 -6.833 1.00 93.31 91 LEU A CA 1
ATOM 684 C C . LEU A 1 91 ? 1.002 1.594 -5.316 1.00 93.31 91 LEU A C 1
ATOM 686 O O . LEU A 1 91 ? -0.092 1.421 -4.786 1.00 93.31 91 LEU A O 1
ATOM 690 N N . SER A 1 92 ? 2.070 1.969 -4.613 1.00 93.56 92 SER A N 1
ATOM 691 C CA . SER A 1 92 ? 2.039 2.171 -3.163 1.00 93.56 92 SER A CA 1
ATOM 692 C C . SER A 1 92 ? 1.187 3.367 -2.725 1.00 93.56 92 SER A C 1
ATOM 694 O O . SER A 1 92 ? 0.821 3.438 -1.551 1.00 93.56 92 SER A O 1
ATOM 696 N N . VAL A 1 93 ? 0.936 4.333 -3.613 1.00 95.81 93 VAL A N 1
ATOM 697 C CA . VAL A 1 93 ? -0.010 5.439 -3.396 1.00 95.81 93 VAL A CA 1
ATOM 698 C C . VAL A 1 93 ? -1.435 4.948 -3.628 1.00 95.81 93 VAL A C 1
ATOM 700 O O . VAL A 1 93 ? -2.272 5.108 -2.747 1.00 95.81 93 VAL A O 1
ATOM 703 N N . THR A 1 94 ? -1.682 4.261 -4.744 1.00 95.94 94 THR A N 1
ATOM 704 C CA . THR A 1 94 ? -2.998 3.696 -5.074 1.00 95.94 94 THR A CA 1
ATOM 705 C C . THR A 1 94 ? -3.530 2.778 -3.974 1.00 95.94 94 THR A C 1
ATOM 707 O O . THR A 1 94 ? -4.659 2.954 -3.524 1.00 95.94 94 THR A O 1
ATOM 710 N N . LEU A 1 95 ? -2.712 1.837 -3.492 1.00 95.50 95 LEU A N 1
ATOM 711 C CA . LEU A 1 95 ? -3.119 0.919 -2.423 1.00 95.50 95 LEU A CA 1
ATOM 712 C C . LEU A 1 95 ? -3.434 1.669 -1.117 1.00 95.50 95 LEU A C 1
ATOM 714 O O . LEU A 1 95 ? -4.399 1.338 -0.437 1.00 95.50 95 LEU A O 1
ATOM 718 N N . ALA A 1 96 ? -2.657 2.703 -0.778 1.00 95.12 96 ALA A N 1
ATOM 719 C CA . ALA A 1 96 ? -2.923 3.525 0.403 1.00 95.12 96 ALA A CA 1
ATOM 720 C C . ALA A 1 96 ? -4.267 4.256 0.293 1.00 95.12 96 ALA A C 1
ATOM 722 O O . ALA A 1 96 ? -5.040 4.262 1.248 1.00 95.12 96 ALA A O 1
ATOM 723 N N . ASP A 1 97 ? -4.556 4.843 -0.870 1.00 95.38 97 ASP A N 1
ATOM 724 C CA . ASP A 1 97 ? -5.807 5.564 -1.100 1.00 95.38 97 ASP A CA 1
ATOM 725 C C . ASP A 1 97 ? -7.019 4.623 -1.033 1.00 95.38 97 ASP A C 1
ATOM 727 O O . ASP A 1 97 ? -8.031 4.984 -0.437 1.00 95.38 97 ASP A O 1
ATOM 731 N N . MET A 1 98 ? -6.904 3.392 -1.547 1.00 95.31 98 MET A N 1
ATOM 732 C CA . MET A 1 98 ? -7.951 2.370 -1.410 1.00 95.31 98 MET A CA 1
ATOM 733 C C . MET A 1 98 ? -8.214 1.988 0.054 1.00 95.31 98 MET A C 1
ATOM 735 O O . MET A 1 98 ? -9.376 1.879 0.450 1.00 95.31 98 MET A O 1
ATOM 739 N N . ILE A 1 99 ? -7.159 1.815 0.862 1.00 94.25 99 ILE A N 1
ATOM 740 C CA . ILE A 1 99 ? -7.291 1.546 2.306 1.00 94.25 99 ILE A CA 1
ATOM 741 C C . ILE A 1 99 ? -8.031 2.704 2.980 1.00 94.25 99 ILE A C 1
ATOM 743 O O . ILE A 1 99 ? -9.017 2.472 3.674 1.00 94.25 99 ILE A O 1
ATOM 747 N N . VAL A 1 100 ? -7.609 3.948 2.731 1.00 92.19 100 VAL A N 1
ATOM 748 C CA . VAL A 1 100 ? -8.246 5.140 3.312 1.00 92.19 100 VAL A CA 1
ATOM 749 C C . VAL A 1 100 ? -9.717 5.226 2.922 1.00 92.19 100 VAL A C 1
ATOM 751 O O . VAL A 1 100 ? -10.553 5.452 3.791 1.00 92.19 100 VAL A O 1
ATOM 754 N N . THR A 1 101 ? -10.057 5.017 1.648 1.00 92.31 101 THR A N 1
ATOM 755 C CA . THR A 1 101 ? -11.456 5.030 1.200 1.00 92.31 101 THR A CA 1
ATOM 756 C C . THR A 1 101 ? -12.287 4.002 1.959 1.00 92.31 101 THR A C 1
ATOM 758 O O . THR A 1 101 ? -13.372 4.332 2.430 1.00 92.31 101 THR A O 1
ATOM 761 N N . ARG A 1 102 ? -11.775 2.779 2.147 1.00 88.94 102 ARG A N 1
ATOM 762 C CA . ARG A 1 102 ? -12.498 1.743 2.894 1.00 88.94 102 ARG A CA 1
ATOM 763 C C . ARG A 1 102 ? -12.671 2.107 4.369 1.00 88.94 102 ARG A C 1
ATOM 765 O O . ARG A 1 102 ? -13.740 1.884 4.922 1.00 88.94 102 ARG A O 1
ATOM 772 N N . MET A 1 103 ? -11.666 2.731 4.978 1.00 86.38 103 MET A N 1
ATOM 773 C CA . MET A 1 103 ? -11.752 3.227 6.354 1.00 86.38 103 MET A CA 1
ATOM 774 C C . MET A 1 103 ? -12.765 4.357 6.519 1.00 86.38 103 MET A C 1
ATOM 776 O O . MET A 1 103 ? -13.510 4.359 7.493 1.00 86.38 103 MET A O 1
ATOM 780 N N . LEU A 1 104 ? -12.816 5.305 5.580 1.00 84.50 104 LEU A N 1
ATOM 781 C CA . LEU A 1 104 ? -13.784 6.401 5.629 1.00 84.50 104 LEU A CA 1
ATOM 782 C C . LEU A 1 104 ? -15.223 5.885 5.541 1.00 84.50 104 LEU A C 1
ATOM 784 O O . LEU A 1 104 ? -16.071 6.374 6.278 1.00 84.50 104 LEU A O 1
ATOM 788 N N . VAL A 1 105 ? -15.475 4.869 4.710 1.00 85.31 105 VAL A N 1
ATOM 789 C CA . VAL A 1 105 ? -16.788 4.208 4.636 1.00 85.31 105 VAL A CA 1
ATOM 790 C C . VAL A 1 105 ? -17.141 3.541 5.971 1.00 85.31 105 VAL A C 1
ATOM 792 O O . VAL A 1 105 ? -18.216 3.780 6.506 1.00 85.31 105 VAL A O 1
ATOM 795 N N . LEU A 1 106 ? -16.213 2.792 6.577 1.00 79.94 106 LEU A N 1
ATOM 796 C CA . LEU A 1 106 ? -16.445 2.138 7.876 1.00 79.94 106 LEU A CA 1
ATOM 797 C C . LEU A 1 106 ? -16.753 3.125 9.007 1.00 79.94 106 LEU A C 1
ATOM 799 O O . LEU A 1 106 ? -17.572 2.835 9.872 1.00 79.94 106 LEU A O 1
ATOM 803 N N . LEU A 1 107 ? -16.082 4.279 9.021 1.00 72.88 107 LEU A N 1
ATOM 804 C CA . LEU A 1 107 ? -16.308 5.311 10.035 1.00 72.88 107 LEU A CA 1
ATOM 805 C C . LEU A 1 107 ? -17.649 6.033 9.852 1.00 72.88 107 LEU A C 1
ATOM 807 O O . LEU A 1 107 ? -18.183 6.547 10.829 1.00 72.88 107 LEU A O 1
ATOM 811 N N . GLN A 1 108 ? -18.186 6.078 8.630 1.00 73.19 108 GLN A N 1
ATOM 812 C CA . GLN A 1 108 ? -19.516 6.628 8.356 1.00 73.19 108 GLN A CA 1
ATOM 813 C C . GLN A 1 108 ? -20.641 5.663 8.752 1.00 73.19 108 GLN A C 1
ATOM 815 O O . GLN A 1 108 ? -21.698 6.122 9.175 1.00 73.19 108 GLN A O 1
ATOM 820 N N . ASP A 1 109 ? -20.400 4.353 8.661 1.00 64.12 109 ASP A N 1
ATOM 821 C CA . ASP A 1 109 ? -21.374 3.308 9.006 1.00 64.12 109 ASP A CA 1
ATOM 822 C C . ASP A 1 109 ? -21.373 2.928 10.501 1.00 64.12 109 ASP A C 1
ATOM 824 O O . ASP A 1 109 ? -22.184 2.107 10.939 1.00 64.12 109 ASP A O 1
ATOM 828 N N . ALA A 1 110 ? -20.475 3.501 11.310 1.00 55.44 110 ALA A N 1
ATOM 829 C CA . ALA A 1 110 ? -20.440 3.250 12.747 1.00 55.44 110 ALA A CA 1
ATOM 830 C C . ALA A 1 110 ? -21.667 3.895 13.431 1.00 55.44 110 ALA A C 1
ATOM 832 O O . ALA A 1 110 ? -21.827 5.115 13.344 1.00 55.44 110 ALA A O 1
ATOM 833 N N . PRO A 1 111 ? -22.539 3.122 14.117 1.00 48.00 111 PRO A N 1
ATOM 834 C CA . PRO A 1 111 ? -23.684 3.692 14.819 1.00 48.00 111 PRO A CA 1
ATOM 835 C C . PRO A 1 111 ? -23.204 4.635 15.930 1.00 48.00 111 PRO A C 1
ATOM 837 O O . PRO A 1 111 ? -22.297 4.291 16.690 1.00 48.00 111 PRO A O 1
ATOM 840 N N . SER A 1 112 ? -23.811 5.825 15.968 1.00 49.69 112 SER A N 1
ATOM 841 C CA . SER A 1 112 ? -23.601 6.897 16.954 1.00 49.69 112 SER A CA 1
ATOM 842 C C . SER A 1 112 ? -23.889 6.473 18.387 1.00 49.69 112 SER A C 1
ATOM 844 O O . SER A 1 112 ? -24.918 5.781 18.567 1.00 49.69 112 SER A O 1
#

Foldseek 3Di:
DVVLLCVLVPDDPDDQKDKDKDKDWDFDADPDDDDDDWRKGKTKMKMKMWMAGPVPRDTPDIDMDIDMFMFICPDDPVVNVVRVVVRVVVRVNVNSVVVSVVVVVSVVPDDD

pLDDT: mean 83.11, std 14.0, range [44.34, 95.94]

Radius of gyration: 17.77 Å; chains: 1; bounding box: 43×25×57 Å

Secondary structure (DSSP, 8-state):
-HHHHHHHH---SS-SEEEEEEEE--EE-------SS--EEEEEEEEEEEEEETTT--EEEEEEEEEEEEEE--S-HHHHHHHHHHHHHHHHHHHHHHHHHHHHHHHHSS--

=== Feature glossary ===
Each block in this record encodes a different view of the same protein. In brief:

Predicted aligned error. PAE(i, j) answers: if I align the predicted and true structures on residue i, how far off (in Å) do I expect residue j to be? A block-diagonal PAE matrix with low values on the blocks and high values off-diagonal is the signature of a multi-domain protein with confidently predicted domains but uncertain inter-domain orientation.

Contact-map, Ramachandran, and PAE plots. Plot images: a contact map (which residues are close in 3D, as an N×N binary image), a Ramachandran scatter (backbone torsion angles, revealing secondary-structure composition at a glance), and — for AlphaFold structures — a PAE heatmap (pairwise prediction confidence).

Backbone torsions (φ/ψ). φ (phi) and ψ (psi) are the two rotatable backbone dihedrals per residue: φ is the C(i-1)–N–Cα–C torsion, ψ is the N–Cα–C–N(i+1) torsion, both in degrees on (−180°, 180°]. α-helical residues cluster near (−60°, −45°); β-strand residues near (−120°, +130°). A Ramachandran plot is simply a scatter of (φ, ψ) for every residue.

Foldseek 3Di. A 3Di character summarizes, for each residue, the relative orientation of the Cα frame of its nearest spatial neighbor. Because it encodes fold topology rather than chemistry, 3Di alignments detect remote structural similarity that sequence alignment misses.

Radius of gyration, Cα contacts, bounding box. Three whole-structure scalars: the radius of gyration (RMS distance of Cα from centroid, in Å), the count of Cα–Cα contacts (pairs closer than 8 Å and separated by more than four residues in sequence — i.e. tertiary, not local, contacts), and the bounding-box dimensions. Together they distinguish compact globular folds from extended fibres or disordered chains.

Sequence. Sequence gives the chain of amino acids in standard one-letter code (A=alanine, C=cysteine, …, Y=tyrosine), read N→C. It is the only feature that is directly encoded by the gene; all structural features are derived from the folded form of this sequence.

mmCIF coordinates. Atomic coordinates in PDBx/mmCIF format — the same representation the Protein Data Bank distributes. Each line of the _atom_site loop places one backbone atom in Cartesian space (units: ångströms, origin: arbitrary).

Secondary structure (3-state, P-SEA). Three-state secondary structure (P-SEA) collapses the eight DSSP classes into helix (a), strand (b), and coil (c). P-SEA assigns these from Cα geometry alone — distances and angles — without requiring backbone oxygens, so it works on any Cα trace.

InterPro / GO / CATH / organism. Functional annotations link the protein to curated databases. InterPro entries identify conserved domains and families by matching the sequence against member-database signatures (Pfam, PROSITE, CDD, …). Gene Ontology (GO) terms describe molecular function, biological process, and cellular component in a controlled vocabulary. CATH places the structure in a hierarchical fold classification (Class/Architecture/Topology/Homologous-superfamily). The organism is the source species.

B-factor. B-factor (Debye–Waller factor) reflects atomic displacement in the crystal lattice. It is an experimental observable (units Å²), not a prediction; low values mean the atom is pinned down, high values mean it moves or is heterogeneous across the crystal.

Rendered structure images. Structure images are PyMOL renders from six orthogonal camera directions. Cartoon representation draws helices as coils and strands as arrows; sticks shows the backbone as bonds; surface shows the solvent-excluded envelope. Rainbow coloring maps sequence position to hue (blue→red, N→C); chain coloring assigns a distinct color per polypeptide.

Solvent-accessible surface area. Solvent-accessible surface area (SASA) is the area in Å² traced out by the centre of a 1.4 Å probe sphere (a water molecule) rolled over the protein's van der Waals surface (Shrake–Rupley / Lee–Richards construction). Buried residues have near-zero SASA; fully exposed residues can exceed 200 Å². The total SASA scales roughly with the number of surface residues.

Secondary structure (8-state, DSSP). The SS8 string is DSSP's per-residue secondary-structure call. α-helix (H) means an i→i+4 H-bond ladder; β-strand (E) means the residue participates in a β-sheet; 3₁₀ (G) and π (I) are tighter and wider helices; T/S are turns/bends; '-' is loop.

pLDDT. For AlphaFold models, the B-factor field carries pLDDT — the model's own estimate of local accuracy on a 0–100 scale. Regions with pLDDT<50 should be treated as essentially unmodeled; they often correspond to intrinsically disordered segments.

Nearest PDB structures. Nearest PDB neighbors are the top structural matches found by Foldseek when searching this structure against the entire Protein Data Bank. Each hit reports a TM-score (0 to 1; >0.5 almost always implies the same fold) and an E-value. These are *structural* homologs — they may share no detectable sequence similarity.